Protein AF-A0AAV4K4U8-F1 (afdb_monomer)

Secondary structure (DSSP, 8-state):
-HHHHHHHHHHHHHHHHHHHHHTTTTT-TTHHHHHHHHHHHHHHHHHHHHHHHTT--

Radius of gyrati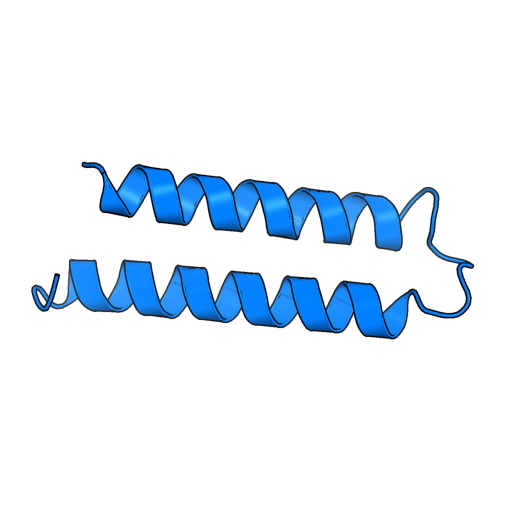on: 13.23 Å; Cα contacts (8 Å, |Δi|>4): 40; chains: 1; bounding box: 30×19×35 Å

Sequence (57 aa):
MLLWLVVAFILVSASGVLYLTLGPLKTAANVNTLRAFAAVQYLCAAILAGARLLGKA

Mean predicted aligned error: 3.43 Å

Organism: NCBI:txid980427

Structure (mmCIF, N/CA/C/O backbone):
data_AF-A0AAV4K4U8-F1
#
_entry.id   AF-A0AAV4K4U8-F1
#
loop_
_atom_site.group_PDB
_atom_site.id
_atom_site.type_symbol
_atom_site.label_atom_id
_atom_site.label_alt_id
_atom_site.label_comp_id
_atom_site.label_asym_id
_atom_site.label_entity_id
_atom_site.label_seq_id
_atom_site.pdbx_PDB_ins_code
_atom_site.Cartn_x
_atom_site.Cartn_y
_atom_site.Cartn_z
_atom_site.occupancy
_atom_site.B_iso_or_equiv
_atom_site.auth_seq_id
_atom_site.auth_comp_id
_atom_site.auth_asym_id
_atom_site.auth_atom_id
_atom_site.pdbx_PDB_model_num
ATOM 1 N N . MET A 1 1 ? 7.587 9.951 -16.441 1.00 79.94 1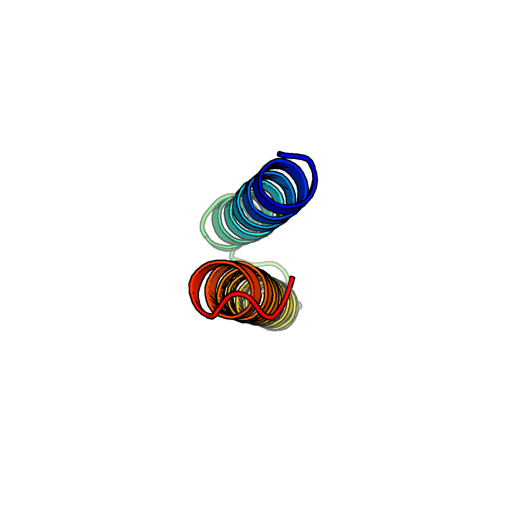 MET A N 1
ATOM 2 C CA . MET A 1 1 ? 7.085 10.740 -15.290 1.00 79.94 1 MET A CA 1
ATOM 3 C C . MET A 1 1 ? 5.667 10.362 -14.888 1.00 79.94 1 MET A C 1
ATOM 5 O O . MET A 1 1 ? 5.495 9.966 -13.747 1.00 79.94 1 MET A O 1
ATOM 9 N N . LEU A 1 2 ? 4.674 10.419 -15.786 1.00 91.00 2 LEU A N 1
ATOM 10 C CA . LEU A 1 2 ? 3.269 10.142 -15.441 1.00 91.00 2 LEU A CA 1
ATOM 11 C C . LEU A 1 2 ? 3.048 8.770 -14.778 1.00 91.00 2 LEU A C 1
ATOM 13 O O . LEU A 1 2 ? 2.371 8.687 -13.763 1.00 91.00 2 LEU A O 1
ATOM 17 N N . LEU A 1 3 ? 3.683 7.710 -15.288 1.00 90.06 3 LEU A N 1
ATOM 18 C CA . LEU A 1 3 ? 3.560 6.368 -14.710 1.00 90.06 3 LEU A CA 1
ATOM 19 C C . LEU A 1 3 ? 4.040 6.302 -13.252 1.00 90.06 3 LEU A C 1
ATOM 21 O O . LEU A 1 3 ? 3.398 5.665 -12.428 1.00 90.06 3 LEU A O 1
ATOM 25 N N . TRP A 1 4 ? 5.116 7.013 -12.906 1.00 89.94 4 TRP A N 1
ATOM 26 C CA . TRP A 1 4 ? 5.595 7.079 -11.523 1.00 89.94 4 TRP A CA 1
ATOM 27 C C . TRP A 1 4 ? 4.620 7.819 -10.603 1.00 89.94 4 TRP A C 1
ATOM 29 O O . TRP A 1 4 ? 4.455 7.414 -9.457 1.00 89.94 4 TRP A O 1
ATOM 39 N N . LEU A 1 5 ? 3.924 8.844 -11.107 1.00 94.50 5 LEU A N 1
ATOM 40 C CA . LEU A 1 5 ? 2.848 9.508 -10.363 1.00 94.50 5 LEU A CA 1
ATOM 41 C C . LEU A 1 5 ? 1.662 8.566 -10.132 1.00 94.50 5 LEU A C 1
ATOM 43 O O . LEU A 1 5 ? 1.117 8.538 -9.034 1.00 94.50 5 LEU A O 1
ATOM 47 N N . VAL A 1 6 ? 1.299 7.755 -11.131 1.00 94.38 6 VAL A N 1
ATOM 48 C CA . VAL A 1 6 ? 0.247 6.735 -10.992 1.00 94.38 6 VAL A CA 1
ATOM 49 C C . VAL A 1 6 ? 0.645 5.684 -9.955 1.00 94.38 6 VAL A C 1
ATOM 51 O O . VAL A 1 6 ? -0.149 5.375 -9.071 1.00 94.38 6 VAL A O 1
ATOM 54 N N . VAL A 1 7 ? 1.883 5.184 -10.001 1.00 95.06 7 VAL A N 1
ATOM 55 C CA . VAL A 1 7 ? 2.409 4.253 -8.989 1.00 95.06 7 VAL A CA 1
ATOM 56 C C . VAL A 1 7 ? 2.338 4.880 -7.595 1.00 95.06 7 VAL A C 1
ATOM 58 O O . VAL A 1 7 ? 1.797 4.261 -6.683 1.00 95.06 7 VAL A O 1
ATOM 61 N N . ALA A 1 8 ? 2.813 6.117 -7.428 1.00 95.94 8 ALA A N 1
ATOM 62 C CA . ALA A 1 8 ? 2.763 6.817 -6.146 1.00 95.94 8 ALA A CA 1
ATOM 63 C C . ALA A 1 8 ? 1.322 6.996 -5.640 1.00 95.94 8 ALA A C 1
ATOM 65 O O . ALA A 1 8 ? 1.049 6.753 -4.467 1.00 95.94 8 ALA A O 1
ATOM 66 N N . PHE A 1 9 ? 0.388 7.353 -6.524 1.00 96.62 9 PHE A N 1
ATOM 67 C CA . PHE A 1 9 ? -1.025 7.488 -6.184 1.00 96.62 9 PHE A CA 1
ATOM 68 C C . PHE A 1 9 ? -1.632 6.166 -5.695 1.00 96.62 9 PHE A C 1
ATOM 70 O O . PHE A 1 9 ? -2.300 6.146 -4.661 1.00 96.62 9 PHE A O 1
ATOM 77 N N . ILE A 1 10 ? -1.352 5.054 -6.385 1.00 96.31 10 ILE A N 1
ATOM 78 C CA . ILE A 1 10 ? -1.813 3.720 -5.974 1.00 96.31 10 ILE A CA 1
ATOM 79 C C . ILE A 1 10 ? -1.237 3.358 -4.600 1.00 96.31 10 ILE A C 1
ATOM 81 O O . ILE A 1 10 ? -1.975 2.908 -3.727 1.00 96.31 10 ILE A O 1
ATOM 85 N N . LEU A 1 11 ? 0.060 3.596 -4.377 1.00 97.00 11 LEU A N 1
ATOM 86 C CA . LEU A 1 11 ? 0.704 3.310 -3.093 1.00 97.00 11 LEU A CA 1
ATOM 87 C C . LEU A 1 11 ? 0.093 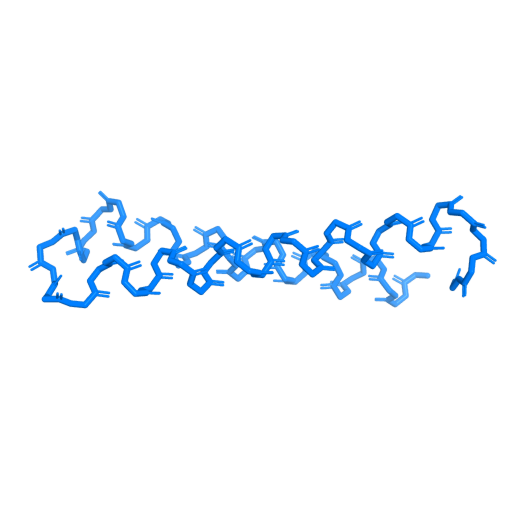4.125 -1.948 1.00 97.00 11 LEU A C 1
ATOM 89 O O . LEU A 1 11 ? -0.173 3.569 -0.881 1.00 97.00 11 LEU A O 1
ATOM 93 N N . VAL A 1 12 ? -0.157 5.420 -2.157 1.00 97.81 12 VAL A N 1
ATOM 94 C CA . VAL A 1 12 ? -0.801 6.284 -1.155 1.00 97.81 12 VAL A CA 1
ATOM 95 C C . VAL A 1 12 ? -2.231 5.817 -0.881 1.00 97.81 12 VAL A C 1
ATOM 97 O O . VAL A 1 12 ? -2.620 5.709 0.282 1.00 97.81 12 VAL A O 1
ATOM 100 N N . SER A 1 13 ? -2.995 5.480 -1.923 1.00 97.06 13 SER A N 1
ATOM 101 C CA . SER A 1 13 ? -4.370 4.986 -1.787 1.00 97.06 13 SER A CA 1
ATOM 102 C C . SER A 1 13 ? -4.427 3.681 -0.986 1.00 97.06 13 SER A C 1
ATOM 104 O O . SER A 1 13 ? -5.127 3.604 0.028 1.00 97.06 13 SER A O 1
ATOM 106 N N . ALA A 1 14 ? -3.614 2.691 -1.364 1.00 96.31 14 ALA A N 1
ATOM 107 C CA . ALA A 1 14 ? -3.519 1.410 -0.672 1.00 96.31 14 ALA A CA 1
ATOM 108 C C . ALA A 1 14 ? -3.081 1.577 0.793 1.00 96.31 14 ALA A C 1
ATOM 110 O O . ALA A 1 14 ? -3.657 0.953 1.689 1.00 96.31 14 ALA A O 1
ATOM 111 N N . SER A 1 15 ? -2.121 2.473 1.050 1.00 95.94 15 SER A N 1
ATOM 112 C CA . SER A 1 15 ? -1.660 2.794 2.407 1.00 95.94 15 SER A CA 1
ATOM 113 C C . SER A 1 15 ? -2.769 3.431 3.243 1.00 95.94 15 SER A C 1
ATOM 115 O O . SER A 1 15 ? -2.915 3.094 4.414 1.00 95.94 15 SER A O 1
ATOM 117 N N . GLY A 1 16 ? -3.587 4.305 2.650 1.00 95.94 16 GLY A N 1
ATOM 118 C CA . GLY A 1 16 ? -4.746 4.897 3.316 1.00 95.94 16 GLY A CA 1
ATOM 119 C C . GLY A 1 16 ? -5.784 3.845 3.712 1.00 95.94 16 GLY A C 1
ATOM 120 O O . GLY A 1 16 ? -6.251 3.834 4.851 1.00 95.94 16 GLY A O 1
ATOM 121 N N . VAL A 1 17 ? -6.088 2.901 2.817 1.00 95.12 17 VAL A N 1
ATOM 122 C CA . VAL A 1 17 ? -7.000 1.784 3.121 1.00 95.12 17 VAL A CA 1
ATOM 123 C C . VAL A 1 17 ? -6.434 0.902 4.238 1.00 95.12 17 VAL A C 1
ATOM 125 O O .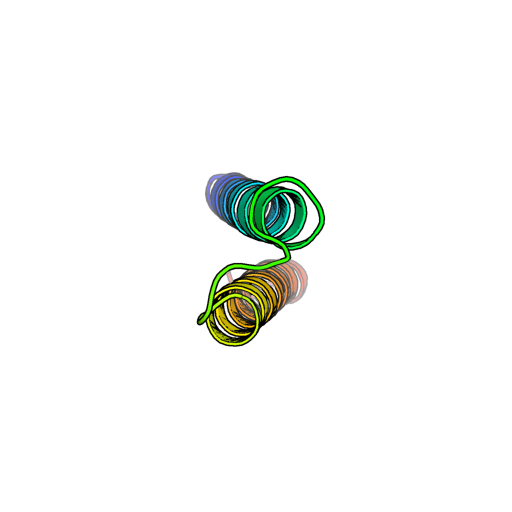 VA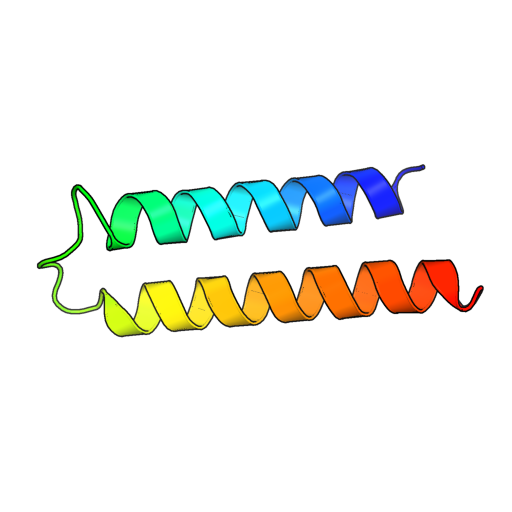L A 1 17 ? -7.156 0.555 5.177 1.00 95.12 17 VAL A O 1
ATOM 128 N N . LEU A 1 18 ? -5.141 0.567 4.199 1.00 94.69 18 LEU A N 1
ATOM 129 C CA . LEU A 1 18 ? -4.503 -0.187 5.282 1.00 94.69 18 LEU A CA 1
ATOM 130 C C . LEU A 1 18 ? -4.517 0.576 6.607 1.00 94.69 18 LEU A C 1
ATOM 132 O O . LEU A 1 18 ? -4.903 0.009 7.624 1.00 94.69 18 LEU A O 1
ATOM 136 N N . TYR A 1 19 ? -4.172 1.860 6.603 1.00 96.25 19 TYR A N 1
ATOM 137 C CA . TYR A 1 19 ? -4.208 2.699 7.797 1.00 96.25 19 TYR A CA 1
ATOM 138 C C . TYR A 1 19 ? -5.602 2.703 8.438 1.00 96.25 19 TYR A C 1
ATOM 140 O O . TYR A 1 19 ? -5.745 2.447 9.636 1.00 96.25 19 TYR A O 1
ATOM 148 N N . LEU A 1 20 ? -6.647 2.900 7.630 1.00 94.38 20 LEU A N 1
ATOM 149 C CA . LEU A 1 20 ? -8.027 2.889 8.108 1.00 94.38 20 LEU A CA 1
ATOM 150 C C . LEU A 1 20 ? -8.438 1.513 8.648 1.00 94.38 20 LEU A C 1
ATOM 152 O O . LEU A 1 20 ? -9.060 1.432 9.705 1.00 94.38 20 LEU A O 1
ATOM 156 N N . THR A 1 21 ? -8.064 0.430 7.964 1.00 94.25 21 THR A N 1
ATOM 157 C CA . THR A 1 21 ? -8.411 -0.946 8.370 1.00 94.25 21 THR A CA 1
ATOM 158 C C . THR A 1 21 ? -7.576 -1.481 9.537 1.00 94.25 21 THR A C 1
ATOM 160 O O . THR A 1 21 ? -7.971 -2.469 10.158 1.00 94.25 21 THR A O 1
ATOM 163 N N . LEU A 1 22 ? -6.431 -0.874 9.853 1.00 90.88 22 LEU A N 1
ATOM 164 C CA . LEU A 1 22 ? -5.612 -1.199 11.028 1.00 90.88 22 LEU A CA 1
ATOM 165 C C . LEU A 1 22 ? -5.963 -0.323 12.239 1.00 90.88 22 LEU A C 1
ATOM 167 O O . LEU A 1 22 ? -5.835 -0.779 13.375 1.00 90.88 22 LEU A O 1
ATOM 171 N N . GLY A 1 23 ? -6.434 0.903 12.009 1.00 92.31 23 GLY A N 1
ATOM 172 C CA . GLY A 1 23 ? -6.859 1.828 13.055 1.00 92.31 23 GLY A CA 1
ATOM 173 C C . GLY A 1 23 ? -8.383 1.866 13.229 1.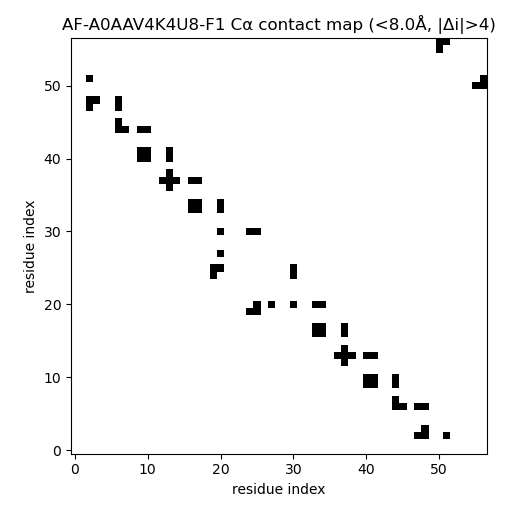00 92.31 23 GLY A C 1
ATOM 174 O O . GLY A 1 23 ? -8.953 0.956 13.838 1.00 92.31 23 GLY A O 1
ATOM 175 N N . PRO A 1 24 ? -9.052 2.925 12.741 1.00 90.81 24 PRO A N 1
ATOM 176 C CA . PRO A 1 24 ? -10.440 3.247 13.085 1.00 90.81 24 PRO A CA 1
ATOM 177 C C . PRO A 1 24 ? -11.473 2.212 12.618 1.00 90.81 24 PRO A C 1
ATOM 179 O O . PRO A 1 24 ? -12.499 2.046 13.269 1.00 90.81 24 PRO A O 1
ATOM 182 N N . LEU A 1 25 ? -11.216 1.493 11.523 1.00 90.81 25 LEU A N 1
ATOM 183 C CA . LEU A 1 25 ? -12.150 0.530 10.926 1.00 90.81 25 LEU A CA 1
ATOM 184 C C . LEU A 1 25 ? -11.763 -0.929 11.202 1.00 90.81 25 LEU A C 1
ATOM 186 O O . LEU A 1 25 ? -12.257 -1.835 10.531 1.00 90.81 25 LEU A O 1
ATOM 190 N N . LYS A 1 26 ? -10.890 -1.187 12.186 1.00 90.81 26 LYS A N 1
ATOM 191 C CA . LYS A 1 26 ? -10.383 -2.541 12.472 1.00 90.81 26 LYS A CA 1
ATOM 192 C C . LYS A 1 26 ? -11.462 -3.558 12.865 1.00 90.81 26 LYS A C 1
ATOM 194 O O . LYS A 1 26 ? -11.228 -4.755 12.742 1.00 90.81 26 LYS A O 1
ATOM 199 N N . THR A 1 27 ? -12.619 -3.093 13.337 1.00 91.69 27 THR A N 1
ATOM 200 C CA . THR A 1 27 ? -13.770 -3.919 13.742 1.00 91.69 27 THR A CA 1
ATOM 201 C C . THR A 1 27 ? -14.891 -3.952 12.703 1.00 91.69 27 THR A C 1
ATOM 203 O O . THR A 1 27 ? -15.928 -4.566 12.945 1.00 91.69 27 THR A O 1
ATOM 206 N N . ALA A 1 28 ? -14.720 -3.298 11.550 1.00 90.50 28 ALA A N 1
ATOM 207 C CA . ALA A 1 28 ? -15.722 -3.318 10.494 1.00 90.50 28 ALA A CA 1
ATOM 208 C C . ALA A 1 28 ? -15.909 -4.746 9.956 1.00 90.50 28 ALA A C 1
ATOM 210 O O . ALA A 1 28 ? -14.932 -5.458 9.722 1.00 90.50 28 ALA A O 1
ATOM 211 N N . ALA A 1 29 ? -17.156 -5.145 9.690 1.00 91.06 29 ALA A N 1
ATOM 212 C CA . ALA A 1 29 ? -17.490 -6.500 9.232 1.00 91.06 29 ALA A CA 1
ATOM 213 C C . ALA A 1 29 ? -16.695 -6.933 7.983 1.00 91.06 29 ALA A C 1
ATOM 215 O O . ALA A 1 29 ? -16.307 -8.090 7.852 1.00 91.06 29 ALA A O 1
ATOM 216 N N . ASN A 1 30 ? -16.378 -5.977 7.105 1.00 92.19 30 ASN A N 1
ATOM 217 C CA . ASN A 1 30 ? -15.700 -6.220 5.831 1.00 92.19 30 ASN A CA 1
ATOM 218 C C . ASN A 1 30 ? -14.215 -5.812 5.849 1.00 92.19 30 ASN A C 1
ATOM 220 O O . ASN A 1 30 ? -13.618 -5.597 4.792 1.00 92.19 30 ASN A O 1
ATOM 224 N N . VAL A 1 31 ? -13.598 -5.680 7.032 1.00 94.56 31 VAL A N 1
ATOM 225 C CA . VAL A 1 31 ? -12.204 -5.217 7.171 1.00 94.56 31 VAL A CA 1
ATOM 226 C C . VAL A 1 31 ? -11.217 -6.078 6.372 1.00 94.56 31 VAL A C 1
ATOM 228 O O . VAL A 1 31 ? -10.315 -5.548 5.726 1.00 94.56 31 VAL A O 1
ATOM 231 N N . ASN A 1 32 ? -11.419 -7.398 6.344 1.00 93.75 32 ASN A N 1
ATOM 232 C CA . ASN A 1 32 ? -10.558 -8.317 5.597 1.00 93.75 32 ASN A CA 1
ATOM 233 C C . ASN A 1 32 ? -10.686 -8.123 4.084 1.00 93.75 32 ASN A C 1
ATOM 235 O O . ASN A 1 32 ? -9.681 -8.146 3.377 1.00 93.75 32 ASN A O 1
ATOM 239 N N . THR A 1 33 ? -11.895 -7.853 3.592 1.00 95.19 33 THR A N 1
ATOM 240 C CA . THR A 1 33 ? -12.137 -7.545 2.179 1.00 95.19 33 THR A CA 1
ATOM 241 C C . THR A 1 33 ? -11.436 -6.248 1.774 1.00 95.19 33 THR A C 1
ATOM 243 O O . THR A 1 33 ? -10.765 -6.202 0.746 1.00 95.19 33 THR A O 1
ATOM 246 N N . LEU A 1 34 ? -11.508 -5.208 2.611 1.00 93.31 34 LEU A N 1
ATOM 247 C CA . LEU A 1 34 ? -10.800 -3.943 2.373 1.00 93.31 34 LEU A CA 1
ATOM 248 C C . LEU A 1 34 ? -9.274 -4.127 2.352 1.00 93.31 34 LEU A C 1
ATOM 250 O O . LEU A 1 34 ? -8.596 -3.574 1.486 1.00 93.31 34 LEU A O 1
ATOM 254 N N . ARG A 1 35 ? -8.728 -4.948 3.256 1.00 94.56 35 ARG A N 1
ATOM 255 C CA . ARG A 1 35 ? -7.297 -5.297 3.260 1.00 94.56 35 ARG A CA 1
ATOM 256 C C . ARG A 1 35 ? -6.891 -6.075 2.009 1.00 94.56 35 ARG A C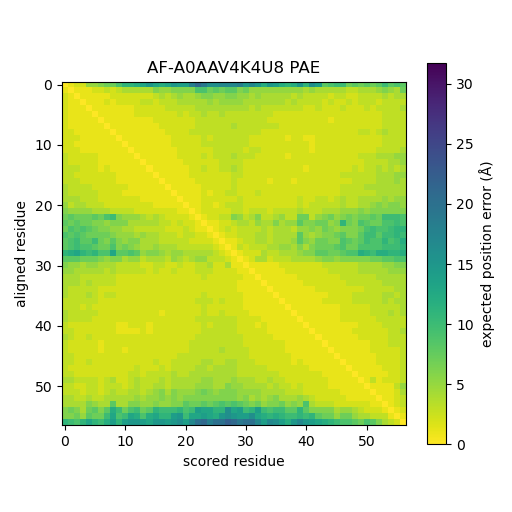 1
ATOM 258 O O . ARG A 1 35 ? -5.828 -5.802 1.457 1.00 94.56 35 ARG A O 1
ATOM 265 N N . ALA A 1 36 ? -7.735 -6.991 1.532 1.00 96.38 36 ALA A N 1
ATOM 266 C CA . ALA A 1 36 ? -7.492 -7.721 0.289 1.00 96.38 36 ALA A CA 1
ATOM 267 C C . ALA A 1 36 ? -7.435 -6.770 -0.919 1.00 96.38 36 ALA A C 1
ATOM 269 O O . ALA A 1 36 ? -6.513 -6.865 -1.728 1.00 96.38 36 ALA A O 1
ATOM 270 N N . PHE A 1 37 ? -8.343 -5.792 -1.001 1.00 95.62 37 PHE A N 1
ATOM 271 C CA . PHE A 1 37 ? -8.279 -4.760 -2.039 1.00 95.62 37 PHE A CA 1
ATOM 272 C C . PHE A 1 37 ? -6.991 -3.933 -1.968 1.00 95.62 37 PHE A C 1
ATOM 274 O O . PHE A 1 37 ? -6.374 -3.685 -3.003 1.00 95.62 37 PHE A O 1
ATOM 281 N N . ALA A 1 38 ? -6.547 -3.545 -0.770 1.00 95.62 38 ALA A N 1
ATOM 282 C CA . ALA A 1 38 ? -5.279 -2.836 -0.610 1.00 95.62 38 ALA A CA 1
ATOM 283 C C . ALA A 1 38 ? -4.079 -3.687 -1.067 1.00 95.62 38 ALA A C 1
ATOM 285 O O . ALA A 1 38 ? -3.198 -3.184 -1.761 1.00 95.62 38 ALA A O 1
ATOM 286 N N . ALA A 1 39 ? -4.066 -4.987 -0.754 1.00 96.25 39 ALA A N 1
ATOM 287 C CA . ALA A 1 39 ? -3.021 -5.905 -1.213 1.00 96.25 39 ALA A CA 1
ATOM 288 C C . ALA A 1 39 ? -2.964 -6.002 -2.749 1.00 96.25 39 ALA A C 1
ATOM 290 O O . ALA A 1 39 ? -1.880 -5.947 -3.334 1.00 96.25 39 ALA A O 1
ATOM 291 N N . VAL A 1 40 ? -4.124 -6.069 -3.412 1.00 97.44 40 VAL A N 1
ATOM 292 C CA . VAL A 1 40 ? -4.205 -6.049 -4.882 1.00 97.44 40 VAL A CA 1
ATOM 293 C C . VAL A 1 40 ? -3.667 -4.733 -5.449 1.00 97.44 40 VAL A C 1
ATOM 295 O O . VAL A 1 40 ? -2.933 -4.750 -6.434 1.00 97.44 40 VAL A O 1
ATOM 298 N N . GLN A 1 41 ? -3.950 -3.594 -4.813 1.00 95.81 41 GLN A N 1
ATOM 299 C CA . GLN A 1 41 ? -3.400 -2.306 -5.249 1.00 95.81 41 GLN A CA 1
ATOM 300 C C . GLN A 1 41 ? -1.866 -2.269 -5.173 1.00 95.81 41 GLN A C 1
ATOM 302 O O . GLN A 1 41 ? -1.225 -1.817 -6.123 1.00 95.81 41 GLN A O 1
ATOM 307 N N . TYR A 1 42 ? -1.260 -2.796 -4.105 1.00 97.25 42 TYR A N 1
ATOM 308 C CA . TYR A 1 42 ? 0.201 -2.916 -4.030 1.00 97.25 42 TYR A CA 1
ATOM 309 C C . TYR A 1 42 ? 0.769 -3.817 -5.129 1.00 97.25 42 TYR A C 1
ATOM 311 O O . TYR A 1 42 ? 1.792 -3.474 -5.720 1.00 97.25 42 TYR A O 1
ATOM 319 N N . LEU A 1 43 ? 0.094 -4.926 -5.448 1.00 96.88 43 LEU A N 1
ATOM 320 C CA . LEU A 1 43 ? 0.474 -5.784 -6.574 1.00 96.88 43 LEU A CA 1
ATOM 321 C C . LEU A 1 43 ? 0.432 -5.022 -7.902 1.00 96.88 43 LEU A C 1
ATOM 323 O O . LEU A 1 43 ? 1.399 -5.066 -8.659 1.00 96.88 43 LEU A O 1
ATOM 327 N N . CYS A 1 44 ? -0.639 -4.274 -8.172 1.00 95.25 44 CYS A N 1
ATOM 328 C CA . CYS A 1 44 ? -0.740 -3.444 -9.372 1.00 95.25 44 CYS A CA 1
ATOM 329 C C . CYS A 1 44 ? 0.383 -2.398 -9.443 1.00 95.25 44 CYS A C 1
ATOM 331 O O . CYS A 1 44 ? 1.012 -2.249 -10.491 1.00 95.25 44 CYS A O 1
ATOM 333 N N . ALA A 1 45 ? 0.673 -1.709 -8.335 1.00 95.44 45 ALA A N 1
ATOM 334 C CA . ALA A 1 45 ? 1.773 -0.748 -8.263 1.00 95.44 45 ALA A CA 1
ATOM 335 C C . ALA A 1 45 ? 3.131 -1.413 -8.537 1.00 95.44 45 ALA A C 1
ATOM 337 O O . ALA A 1 45 ? 3.932 -0.868 -9.297 1.00 95.44 45 ALA A O 1
ATOM 338 N N . ALA A 1 46 ? 3.371 -2.603 -7.977 1.00 95.00 46 ALA A N 1
ATOM 339 C CA . ALA A 1 46 ? 4.596 -3.368 -8.193 1.00 95.00 46 ALA A CA 1
ATOM 340 C C . ALA A 1 46 ? 4.743 -3.826 -9.651 1.00 95.00 46 ALA A C 1
ATOM 342 O O . ALA A 1 46 ? 5.825 -3.700 -10.222 1.00 95.00 46 ALA A O 1
ATOM 343 N N . ILE A 1 47 ? 3.661 -4.297 -10.279 1.00 95.56 47 ILE A N 1
ATOM 344 C CA . ILE A 1 47 ? 3.659 -4.700 -11.693 1.00 95.56 47 ILE A CA 1
ATOM 345 C C . ILE A 1 47 ? 3.931 -3.492 -12.595 1.00 95.56 47 ILE A C 1
ATOM 347 O O . ILE A 1 47 ? 4.763 -3.585 -13.494 1.00 95.56 47 ILE A O 1
ATOM 351 N N . LEU A 1 48 ? 3.285 -2.349 -12.348 1.00 93.38 48 LEU A N 1
ATOM 352 C CA . LEU A 1 48 ? 3.495 -1.125 -13.130 1.00 93.38 48 LEU A CA 1
ATOM 353 C C . LEU A 1 48 ? 4.923 -0.590 -12.984 1.00 93.38 48 LEU A C 1
ATOM 355 O O . LEU A 1 48 ? 5.573 -0.277 -13.984 1.00 93.38 48 LEU A O 1
ATOM 359 N N . ALA A 1 49 ? 5.426 -0.516 -11.751 1.00 93.62 49 ALA A N 1
ATOM 360 C CA . ALA A 1 49 ? 6.802 -0.115 -11.484 1.00 93.62 49 ALA A CA 1
ATOM 361 C C . ALA A 1 49 ? 7.795 -1.088 -12.136 1.00 93.62 49 ALA A C 1
ATOM 363 O O . ALA A 1 49 ? 8.722 -0.654 -12.816 1.00 93.62 49 ALA A O 1
ATOM 364 N N . GLY A 1 50 ? 7.566 -2.397 -12.005 1.00 93.06 50 GLY A N 1
ATOM 365 C CA . GLY A 1 50 ? 8.382 -3.438 -12.626 1.00 93.06 50 GLY A CA 1
ATOM 366 C C . GLY A 1 50 ? 8.384 -3.353 -14.152 1.00 93.06 50 GLY A C 1
ATOM 367 O O . GLY A 1 50 ? 9.448 -3.390 -14.763 1.00 93.06 50 GLY A O 1
ATOM 368 N N . ALA A 1 51 ? 7.223 -3.151 -14.776 1.00 93.06 51 ALA A N 1
ATOM 369 C CA . ALA A 1 51 ? 7.107 -2.973 -16.223 1.00 93.06 51 ALA A CA 1
ATOM 370 C C . ALA A 1 51 ? 7.914 -1.761 -16.713 1.00 93.06 51 ALA A C 1
ATOM 372 O O . ALA A 1 51 ? 8.615 -1.854 -17.723 1.00 93.06 51 ALA A O 1
ATOM 373 N N . ARG A 1 52 ? 7.877 -0.648 -15.969 1.00 90.19 52 ARG A N 1
ATOM 374 C CA . ARG A 1 52 ? 8.679 0.545 -16.268 1.00 90.19 52 ARG A CA 1
ATOM 375 C C . ARG A 1 52 ? 10.178 0.296 -16.101 1.00 90.19 52 ARG A C 1
ATOM 377 O O . ARG A 1 52 ? 10.955 0.727 -16.947 1.00 90.19 52 ARG A O 1
ATOM 384 N N . LEU A 1 53 ? 10.587 -0.401 -15.040 1.00 91.00 53 LEU A N 1
ATOM 385 C CA . LEU A 1 53 ? 11.993 -0.745 -14.789 1.00 91.00 53 LEU A CA 1
ATOM 386 C C . LEU A 1 53 ? 12.555 -1.720 -15.836 1.00 91.00 53 LEU A C 1
ATOM 388 O O . LEU A 1 53 ? 13.723 -1.623 -16.195 1.00 91.00 53 LEU A O 1
ATOM 392 N N . LEU A 1 54 ? 11.718 -2.609 -16.373 1.00 94.38 54 LEU A N 1
ATOM 393 C CA . LEU A 1 54 ? 12.060 -3.526 -17.467 1.00 94.38 54 LEU A CA 1
ATOM 394 C C . LEU A 1 54 ? 11.997 -2.869 -18.861 1.00 94.38 54 LEU A C 1
ATOM 396 O O . LEU A 1 54 ? 12.165 -3.558 -19.868 1.00 94.38 54 LEU A O 1
ATOM 400 N N . GLY A 1 55 ? 11.718 -1.563 -18.946 1.00 85.38 55 GLY A N 1
ATOM 401 C CA . GLY A 1 55 ? 11.628 -0.829 -20.213 1.00 85.38 55 GLY A CA 1
ATOM 402 C C 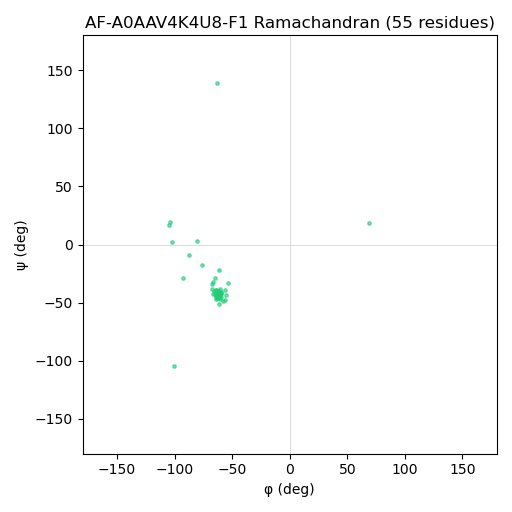. GLY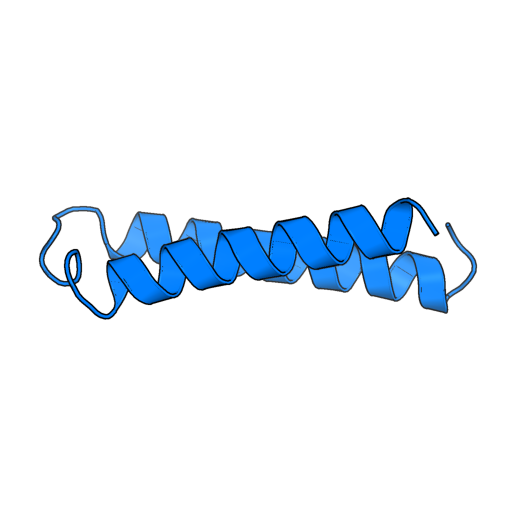 A 1 55 ? 10.428 -1.214 -21.086 1.00 85.38 55 GLY A C 1
ATOM 403 O O . GLY A 1 55 ? 10.436 -0.959 -22.288 1.00 85.38 55 GLY A O 1
ATOM 404 N N . LYS A 1 56 ? 9.403 -1.853 -20.510 1.00 81.31 56 LYS A N 1
ATOM 405 C CA . LYS A 1 56 ? 8.159 -2.239 -21.204 1.00 81.31 56 LYS A CA 1
ATOM 406 C C . LYS A 1 56 ? 7.096 -1.136 -21.193 1.00 81.31 56 LYS A C 1
ATOM 408 O O . LYS A 1 56 ? 6.077 -1.278 -21.861 1.00 81.31 56 LYS A O 1
ATOM 413 N N . ALA A 1 57 ? 7.327 -0.072 -20.428 1.00 68.94 57 ALA A N 1
ATOM 414 C CA . ALA A 1 57 ? 6.477 1.106 -20.283 1.00 68.94 57 ALA A CA 1
ATOM 415 C C . ALA A 1 57 ? 7.342 2.331 -19.995 1.00 68.94 57 ALA A C 1
ATOM 417 O O . ALA A 1 57 ? 8.539 2.151 -19.674 1.00 68.94 57 ALA A O 1
#

Solvent-accessible surface area (backbone atoms only — not comparable to full-atom values): 3062 Å² total; per-residue (Å²): 110,70,68,58,52,52,34,51,50,37,49,53,51,24,48,51,49,43,51,40,39,69,53,89,36,52,81,44,95,57,30,66,59,52,46,50,53,24,53,50,35,49,52,53,28,49,52,54,52,48,36,39,74,71,66,75,92

Foldseek 3Di:
DVLVVVLVVLLVVLVVLVVCCVPVCVPPPCSVVSNVVSVVSNVVSVVSVVCVVVVVD

pLDDT: mean 93.12, std 4.75, range [68.94, 97.81]